Protein AF-A0A919HFH7-F1 (afdb_monomer_lite)

Sequence (148 aa):
MQPDTPHAAPGTRTGGSTEAGTGPRTGTARSAGADTGTGTGAGADTGKGADGSTATASDPYRAQYEDGNALAGPLSELLAVDPTSALGRCTGCGAGWPLARLRVYSHAPGHVARCPDCDRVILRLVATPDRLVLDLRGTVALSFPREP

Structure (mmCIF, N/CA/C/O backbone):
data_AF-A0A919HFH7-F1
#
_entry.id   AF-A0A919HFH7-F1
#
loop_
_atom_site.group_PDB
_atom_site.id
_atom_site.type_symbol
_atom_site.label_atom_id
_atom_site.label_alt_id
_atom_site.label_comp_id
_atom_site.label_asym_id
_atom_site.label_entity_id
_atom_site.label_seq_id
_atom_site.pdbx_PDB_ins_code
_atom_site.Cartn_x
_atom_site.Cartn_y
_atom_site.Cartn_z
_atom_site.occupancy
_atom_site.B_iso_or_equiv
_atom_site.auth_seq_id
_atom_site.auth_comp_id
_atom_site.auth_asym_id
_atom_site.auth_atom_id
_atom_site.pdbx_PDB_model_num
ATOM 1 N N . MET A 1 1 ? -24.797 32.452 -39.944 1.00 50.22 1 MET A N 1
ATOM 2 C CA . MET A 1 1 ? -25.463 31.259 -40.502 1.00 50.22 1 MET A CA 1
ATOM 3 C C . MET A 1 1 ? -24.359 30.275 -40.874 1.00 50.22 1 MET A C 1
ATOM 5 O O . MET A 1 1 ? -23.797 30.360 -41.955 1.00 50.22 1 MET A O 1
ATOM 9 N N . GLN A 1 2 ? -23.913 29.497 -39.889 1.00 55.56 2 GLN A N 1
ATOM 10 C CA . GLN A 1 2 ? -22.897 28.447 -40.029 1.00 55.56 2 GLN A CA 1
ATOM 11 C C . GLN A 1 2 ? -23.652 27.111 -40.134 1.00 55.56 2 GLN A C 1
ATOM 13 O O . GLN A 1 2 ? -24.647 26.971 -39.423 1.00 55.56 2 GLN A O 1
ATOM 18 N N . PRO A 1 3 ? -23.260 26.181 -41.020 1.00 61.53 3 PRO A N 1
ATOM 19 C CA . PRO A 1 3 ? -23.929 24.890 -41.142 1.00 61.53 3 PRO A CA 1
ATOM 20 C C . PRO A 1 3 ? -23.554 23.941 -39.994 1.00 61.53 3 PRO A C 1
ATOM 22 O O . PRO A 1 3 ? -22.388 23.848 -39.610 1.00 61.53 3 PRO A O 1
ATOM 25 N N . ASP A 1 4 ? -24.566 23.244 -39.478 1.00 57.06 4 ASP A N 1
ATOM 26 C CA . ASP A 1 4 ? -24.483 22.256 -38.403 1.00 57.06 4 ASP A CA 1
ATOM 27 C C . ASP A 1 4 ? -23.689 21.002 -38.814 1.00 57.06 4 ASP A C 1
ATOM 29 O O . ASP A 1 4 ? -23.958 20.361 -39.832 1.00 57.06 4 ASP A O 1
ATOM 33 N N . THR A 1 5 ? -22.718 20.633 -37.979 1.00 69.62 5 THR A N 1
ATOM 34 C CA . THR A 1 5 ? -21.924 19.400 -38.074 1.00 69.62 5 THR A CA 1
ATOM 35 C C . THR A 1 5 ? -22.735 18.198 -37.564 1.00 69.62 5 THR A C 1
ATOM 37 O O . THR A 1 5 ? -23.231 18.253 -36.437 1.00 69.62 5 THR A O 1
ATOM 40 N N . PRO A 1 6 ? -22.842 17.073 -38.299 1.00 65.38 6 PRO A N 1
ATOM 41 C CA . PRO A 1 6 ? -23.518 15.883 -37.786 1.00 65.38 6 PRO A CA 1
ATOM 42 C C . PRO A 1 6 ? -22.651 15.086 -36.795 1.00 65.38 6 PRO A C 1
ATOM 44 O O . PRO A 1 6 ? -21.488 14.769 -37.048 1.00 65.38 6 PRO A O 1
ATOM 47 N N . HIS A 1 7 ? -23.270 14.731 -35.667 1.00 49.25 7 HIS A N 1
ATOM 48 C CA . HIS A 1 7 ? -22.749 13.865 -34.607 1.00 49.25 7 HIS A CA 1
ATOM 49 C C . HIS A 1 7 ? -22.620 12.407 -35.091 1.00 49.25 7 HIS A C 1
ATOM 51 O O . HIS A 1 7 ? -23.605 11.793 -35.501 1.00 49.25 7 HIS A O 1
ATOM 57 N N . ALA A 1 8 ? -21.419 11.828 -35.000 1.00 57.56 8 ALA A N 1
ATOM 58 C CA . ALA A 1 8 ? -21.181 10.407 -35.256 1.00 57.56 8 ALA A CA 1
ATOM 59 C C . ALA A 1 8 ? -21.659 9.536 -34.075 1.00 57.56 8 ALA A C 1
ATOM 61 O O . ALA A 1 8 ? -21.339 9.813 -32.917 1.00 57.56 8 ALA A O 1
ATOM 62 N N . ALA A 1 9 ? -22.411 8.474 -34.376 1.00 62.44 9 ALA A N 1
ATOM 63 C CA . ALA A 1 9 ? -22.883 7.475 -33.417 1.00 62.44 9 ALA A CA 1
ATOM 64 C C . ALA A 1 9 ? -21.777 6.457 -33.044 1.00 62.44 9 ALA A C 1
ATOM 66 O O . ALA A 1 9 ? -20.932 6.140 -33.885 1.00 62.44 9 ALA A O 1
ATOM 67 N N . PRO A 1 10 ? -21.775 5.898 -31.817 1.00 56.66 10 PRO A N 1
ATOM 68 C CA . PRO A 1 10 ? -20.811 4.876 -31.415 1.00 56.66 10 PRO A CA 1
ATOM 69 C C . PRO A 1 10 ? -21.165 3.495 -31.993 1.00 56.66 10 PRO A C 1
ATOM 71 O O . PRO A 1 10 ? -22.257 2.972 -31.780 1.00 56.66 10 PRO A O 1
ATOM 74 N N . GLY A 1 11 ? -20.209 2.895 -32.707 1.00 51.59 11 GLY A N 1
ATOM 75 C CA . GLY A 1 11 ? -20.307 1.538 -33.243 1.00 51.59 11 GLY A CA 1
ATOM 76 C C . GLY A 1 11 ? -20.228 0.465 -32.152 1.00 51.59 11 GLY A C 1
ATOM 77 O O . GLY A 1 11 ? -19.350 0.489 -31.288 1.00 51.59 11 GLY A O 1
ATOM 78 N N . THR A 1 12 ? -21.142 -0.498 -32.222 1.00 47.25 12 THR A N 1
ATOM 79 C CA . THR A 1 12 ? -21.159 -1.723 -31.422 1.00 47.25 12 THR A CA 1
ATOM 80 C C . THR A 1 12 ? -20.012 -2.644 -31.840 1.00 47.25 12 THR A C 1
ATOM 82 O O . THR A 1 12 ? -19.848 -2.966 -33.015 1.00 47.25 12 THR A O 1
ATOM 85 N N . ARG A 1 13 ? -19.194 -3.084 -30.875 1.00 56.88 13 ARG A N 1
ATOM 86 C CA . ARG A 1 13 ? -18.135 -4.076 -31.101 1.00 56.88 13 ARG A CA 1
ATOM 87 C C . ARG A 1 13 ? -18.573 -5.417 -30.512 1.00 56.88 13 ARG A C 1
ATOM 89 O O . ARG A 1 13 ? -18.548 -5.611 -29.302 1.00 56.88 13 ARG A O 1
ATOM 96 N N . THR A 1 14 ? -18.999 -6.320 -31.385 1.00 44.50 14 THR A N 1
ATOM 97 C CA . THR A 1 14 ? -19.278 -7.733 -31.103 1.00 44.50 14 THR A CA 1
ATOM 98 C C . THR A 1 14 ? -18.038 -8.596 -31.332 1.00 44.50 14 THR A C 1
ATOM 100 O O . THR A 1 14 ? -17.432 -8.512 -32.395 1.00 44.50 14 THR A O 1
ATOM 103 N N . GLY A 1 15 ? -17.759 -9.489 -30.375 1.00 37.78 15 GLY A N 1
ATOM 104 C CA . GLY A 1 15 ? -17.212 -10.830 -30.619 1.00 37.78 15 GLY A CA 1
ATOM 105 C C . GLY A 1 15 ? -15.691 -11.005 -30.559 1.00 37.78 15 GLY A C 1
ATOM 106 O O . GLY A 1 15 ? -14.950 -10.331 -31.265 1.00 37.78 15 GLY A O 1
ATOM 107 N N . GLY A 1 16 ? -15.244 -11.989 -29.767 1.00 39.72 16 GLY A N 1
ATOM 108 C CA . GLY A 1 16 ? -13.902 -12.562 -29.902 1.00 39.72 16 GLY A CA 1
ATOM 109 C C . GLY A 1 16 ? -13.310 -13.213 -28.652 1.00 39.72 16 GLY A C 1
ATOM 110 O O . GLY A 1 16 ? -12.180 -12.902 -28.297 1.00 39.72 16 GLY A O 1
ATOM 111 N N . SER A 1 17 ? -14.045 -14.091 -27.969 1.00 44.69 17 SER A N 1
ATOM 112 C CA . SER A 1 17 ? -13.491 -15.011 -26.970 1.00 44.69 17 SER A CA 1
ATOM 113 C C . SER A 1 17 ? -12.779 -16.172 -27.669 1.00 44.69 17 SER A C 1
ATOM 115 O O . SER A 1 17 ? -13.430 -16.996 -28.308 1.00 44.69 17 SER A O 1
ATOM 117 N N . THR A 1 18 ? -11.456 -16.256 -27.525 1.00 51.06 18 THR A N 1
ATOM 118 C CA . THR A 1 18 ? -10.687 -17.482 -27.775 1.00 51.06 18 THR A CA 1
ATOM 119 C C . THR A 1 18 ? -10.019 -17.911 -26.479 1.00 51.06 18 THR A C 1
ATOM 121 O O . THR A 1 18 ? -9.047 -17.304 -26.029 1.00 51.06 18 THR A O 1
ATOM 124 N N . GLU A 1 19 ? -10.583 -18.957 -25.886 1.00 42.66 19 GLU A N 1
ATOM 125 C CA . GLU A 1 19 ? -9.949 -19.785 -24.873 1.00 42.66 19 GLU A CA 1
ATOM 126 C C . GLU A 1 19 ? -8.854 -20.624 -25.541 1.00 42.66 19 GLU A C 1
ATOM 128 O O . GLU A 1 19 ? -9.089 -21.257 -26.570 1.00 42.66 19 GLU A O 1
ATOM 133 N N . ALA A 1 20 ? -7.661 -20.651 -24.951 1.00 48.47 20 ALA A N 1
ATOM 134 C CA . ALA A 1 20 ? -6.656 -21.657 -25.261 1.00 48.47 20 ALA A CA 1
ATOM 135 C C . ALA A 1 20 ? -5.761 -21.911 -24.041 1.00 48.47 20 ALA A C 1
ATOM 137 O O . ALA A 1 20 ? -4.971 -21.059 -23.644 1.00 48.47 20 ALA A O 1
ATOM 138 N N . GLY A 1 21 ? -5.845 -23.132 -23.510 1.00 40.38 21 GLY A N 1
ATOM 139 C CA . GLY A 1 21 ? -4.635 -23.900 -23.214 1.00 40.38 21 GLY A CA 1
ATOM 140 C C . GLY A 1 21 ? -4.143 -23.938 -21.772 1.00 40.38 21 GLY A C 1
ATOM 141 O O . GLY A 1 21 ? -3.135 -23.331 -21.427 1.00 40.38 21 GLY A O 1
ATOM 142 N N . THR A 1 22 ? -4.791 -24.784 -20.977 1.00 38.59 22 THR A N 1
ATOM 143 C CA . THR A 1 22 ? -4.231 -25.531 -19.844 1.00 38.59 22 THR A CA 1
ATOM 144 C C . THR A 1 22 ? -2.830 -26.094 -20.119 1.00 38.59 22 THR A C 1
ATOM 146 O O . THR A 1 22 ? -2.611 -26.760 -21.129 1.00 38.59 22 THR A O 1
ATOM 149 N N . GLY A 1 23 ? -1.915 -25.934 -19.158 1.00 39.41 23 GLY A N 1
ATOM 150 C CA . GLY A 1 23 ? -0.670 -26.700 -19.086 1.00 39.41 23 GLY A CA 1
ATOM 151 C C . GLY A 1 23 ? 0.046 -26.529 -17.737 1.00 39.41 23 GLY A C 1
ATOM 152 O O . GLY A 1 23 ? 0.609 -25.460 -17.494 1.00 39.41 23 GLY A O 1
ATOM 153 N N . PRO A 1 24 ? 0.055 -27.539 -16.845 1.00 44.47 24 PRO A N 1
ATOM 154 C CA . PRO A 1 24 ? 0.814 -27.490 -15.599 1.00 44.47 24 PRO A CA 1
ATOM 155 C C . PRO A 1 24 ? 2.302 -27.746 -15.875 1.00 44.47 24 PRO A C 1
ATOM 157 O O . PRO A 1 24 ? 2.673 -28.756 -16.469 1.00 44.47 24 PRO A O 1
ATOM 160 N N . ARG A 1 25 ? 3.182 -26.844 -15.421 1.00 51.44 25 ARG A N 1
ATOM 161 C CA . ARG A 1 25 ? 4.632 -27.085 -15.429 1.00 51.44 25 ARG A CA 1
ATOM 162 C C . ARG A 1 25 ? 5.015 -27.909 -14.200 1.00 51.44 25 ARG A C 1
ATOM 164 O O . ARG A 1 25 ? 5.373 -27.363 -13.163 1.00 51.44 25 ARG A O 1
ATOM 171 N N . THR A 1 26 ? 4.939 -29.230 -14.325 1.00 43.47 26 THR A N 1
ATOM 172 C CA . THR A 1 26 ? 5.581 -30.178 -13.406 1.00 43.47 26 THR A CA 1
ATOM 173 C C . THR A 1 26 ? 7.089 -30.180 -13.661 1.00 43.47 26 THR A C 1
ATOM 175 O O . THR A 1 26 ? 7.578 -30.857 -14.563 1.00 43.47 26 THR A O 1
ATOM 178 N N . GLY A 1 27 ? 7.832 -29.387 -12.889 1.00 38.66 27 GLY A N 1
ATOM 179 C CA . GLY A 1 27 ? 9.287 -29.491 -12.793 1.00 38.66 27 GLY A CA 1
ATOM 180 C C . GLY A 1 27 ? 9.650 -30.537 -11.745 1.00 38.66 27 GLY A C 1
ATOM 181 O O . GLY A 1 27 ? 9.550 -30.284 -10.550 1.00 38.66 27 GLY A O 1
ATOM 182 N N . THR A 1 28 ? 10.029 -31.725 -12.201 1.00 47.53 28 THR A N 1
ATOM 183 C CA . THR A 1 28 ? 10.509 -32.842 -11.384 1.00 47.53 28 THR A CA 1
ATOM 184 C C . THR A 1 28 ? 11.764 -32.471 -10.595 1.00 47.53 28 THR A C 1
ATOM 186 O O . THR A 1 28 ? 12.743 -31.984 -11.167 1.00 47.53 28 THR A O 1
ATOM 189 N N . ALA A 1 29 ? 11.744 -32.772 -9.296 1.00 40.53 29 ALA A N 1
ATOM 190 C CA . ALA A 1 29 ? 12.911 -32.807 -8.428 1.00 40.53 29 ALA A CA 1
ATOM 191 C C . ALA A 1 29 ? 13.978 -33.756 -8.999 1.00 40.53 29 ALA A C 1
ATOM 193 O O . ALA A 1 29 ? 13.670 -34.888 -9.373 1.00 40.53 29 ALA A O 1
ATOM 194 N N . ARG A 1 30 ? 15.235 -33.302 -9.052 1.00 43.25 30 ARG A N 1
ATOM 195 C CA . ARG A 1 30 ? 16.397 -34.175 -9.240 1.00 43.25 30 ARG A CA 1
ATOM 196 C C . ARG A 1 30 ? 17.116 -34.329 -7.908 1.00 43.25 30 ARG A C 1
ATOM 198 O O . ARG A 1 30 ? 17.514 -33.353 -7.282 1.00 43.25 30 ARG A O 1
ATOM 205 N N . SER A 1 31 ? 17.205 -35.582 -7.495 1.00 45.16 31 SER A N 1
ATOM 206 C CA . SER A 1 31 ? 17.874 -36.106 -6.317 1.00 45.16 31 SER A CA 1
ATOM 207 C C . SER A 1 31 ? 19.400 -36.051 -6.424 1.00 45.16 31 SER A C 1
ATOM 209 O O . SER A 1 31 ? 19.953 -36.333 -7.483 1.00 45.16 31 SER A O 1
ATOM 211 N N . ALA A 1 32 ? 20.016 -35.757 -5.277 1.00 39.91 32 ALA A N 1
ATOM 212 C CA . ALA A 1 32 ? 21.234 -36.337 -4.706 1.00 39.91 32 ALA A CA 1
ATOM 213 C C . ALA A 1 32 ? 22.401 -36.704 -5.648 1.00 39.91 32 ALA A C 1
ATOM 215 O O . ALA A 1 32 ? 22.394 -37.745 -6.301 1.00 39.91 32 ALA A O 1
ATOM 216 N N . GLY A 1 33 ? 23.469 -35.906 -5.567 1.00 39.34 33 GLY A N 1
ATOM 217 C CA . GLY A 1 33 ? 24.850 -36.345 -5.756 1.00 39.34 33 GLY A CA 1
ATOM 218 C C . GLY A 1 33 ? 25.618 -36.010 -4.479 1.00 39.34 33 GLY A C 1
ATOM 219 O O . GLY A 1 33 ? 25.522 -34.886 -3.994 1.00 39.34 33 GLY A O 1
ATOM 220 N N . ALA A 1 34 ? 26.253 -37.020 -3.892 1.00 45.69 34 ALA A N 1
ATOM 221 C CA . ALA A 1 34 ? 27.098 -36.923 -2.715 1.00 45.69 34 ALA A CA 1
ATOM 222 C C . ALA A 1 34 ? 28.560 -36.978 -3.161 1.00 45.69 34 ALA A C 1
ATOM 224 O O . ALA A 1 34 ? 28.974 -37.949 -3.793 1.00 45.69 34 ALA A O 1
ATOM 225 N N . ASP A 1 35 ? 29.336 -35.970 -2.787 1.00 44.88 35 ASP A N 1
ATOM 226 C CA . ASP A 1 35 ? 30.768 -35.895 -3.031 1.00 44.88 35 ASP A CA 1
ATOM 227 C C . ASP A 1 35 ? 31.466 -35.614 -1.696 1.00 44.88 35 ASP A C 1
ATOM 229 O O . ASP A 1 35 ? 31.632 -34.488 -1.233 1.00 44.88 35 ASP A O 1
ATOM 233 N N . THR A 1 36 ? 31.833 -36.712 -1.033 1.00 41.88 36 THR A N 1
ATOM 234 C CA . THR A 1 36 ? 32.724 -36.734 0.125 1.00 41.88 36 THR A CA 1
ATOM 235 C C . THR A 1 36 ? 34.157 -36.520 -0.361 1.00 41.88 36 THR A C 1
ATOM 237 O O . THR A 1 36 ? 34.762 -37.420 -0.937 1.00 41.88 36 THR A O 1
ATOM 240 N N . GLY A 1 37 ? 34.702 -35.328 -0.120 1.00 42.19 37 GLY A N 1
ATOM 241 C CA . GLY A 1 37 ? 36.111 -35.001 -0.334 1.00 42.19 37 GLY A CA 1
ATOM 242 C C . GLY A 1 37 ? 36.785 -34.611 0.978 1.00 42.19 37 GLY A C 1
ATOM 243 O O . GLY A 1 37 ? 36.723 -33.459 1.394 1.00 42.19 37 GLY A O 1
ATOM 244 N N . THR A 1 38 ? 37.428 -35.579 1.630 1.00 37.25 38 THR A N 1
ATOM 245 C CA . THR A 1 38 ? 38.326 -35.375 2.774 1.00 37.25 38 THR A CA 1
ATOM 246 C C . THR A 1 38 ? 39.629 -34.740 2.286 1.00 37.25 38 THR A C 1
ATOM 248 O O . THR A 1 38 ? 40.356 -35.354 1.510 1.00 37.25 38 THR A O 1
ATOM 251 N N . GLY A 1 39 ? 39.942 -33.533 2.757 1.00 42.72 39 GLY A N 1
ATOM 252 C CA . GLY A 1 39 ? 41.208 -32.849 2.495 1.00 42.72 39 GLY A CA 1
ATOM 253 C C . GLY A 1 39 ? 41.721 -32.162 3.755 1.00 42.72 39 GLY A C 1
ATOM 254 O O . GLY A 1 39 ? 41.275 -31.074 4.104 1.00 42.72 39 GLY A O 1
ATOM 255 N N . THR A 1 40 ? 42.641 -32.821 4.454 1.00 34.38 40 THR A N 1
ATOM 256 C CA . THR A 1 40 ? 43.367 -32.293 5.613 1.00 34.38 40 THR A CA 1
ATOM 257 C C . THR A 1 40 ? 44.464 -31.346 5.127 1.00 34.38 40 THR A C 1
ATOM 259 O O . THR A 1 40 ? 45.325 -31.756 4.352 1.00 34.38 40 THR A O 1
ATOM 262 N N . GLY A 1 41 ? 44.469 -30.102 5.604 1.00 40.56 41 GLY A N 1
ATOM 263 C CA . GLY A 1 41 ? 45.531 -29.136 5.324 1.00 40.56 41 GLY A CA 1
ATOM 264 C C . GLY A 1 41 ? 45.556 -28.030 6.370 1.00 40.56 41 GLY A C 1
ATOM 265 O O . GLY A 1 41 ? 44.773 -27.090 6.302 1.00 40.56 41 GLY A O 1
ATOM 266 N N . ALA A 1 42 ? 46.439 -28.176 7.356 1.00 39.12 42 ALA A N 1
ATOM 267 C CA . ALA A 1 42 ? 46.759 -27.151 8.337 1.00 39.12 42 ALA A CA 1
ATOM 268 C C . ALA A 1 42 ? 47.650 -26.076 7.698 1.00 39.12 42 ALA A C 1
ATOM 270 O O . ALA A 1 42 ? 48.676 -26.394 7.100 1.00 39.12 42 ALA A O 1
ATOM 271 N N . GLY A 1 43 ? 47.279 -24.812 7.873 1.00 40.38 43 GLY A N 1
ATOM 272 C CA . GLY A 1 43 ? 48.093 -23.653 7.526 1.00 40.38 43 GLY A CA 1
ATOM 273 C C . GLY A 1 43 ? 47.535 -22.434 8.241 1.00 40.38 43 GLY A C 1
ATOM 274 O O . GLY A 1 43 ? 46.458 -21.963 7.901 1.00 40.38 43 GLY A O 1
ATOM 275 N N . ALA A 1 44 ? 48.229 -21.995 9.287 1.00 41.00 44 ALA A N 1
ATOM 276 C CA . ALA A 1 44 ? 47.923 -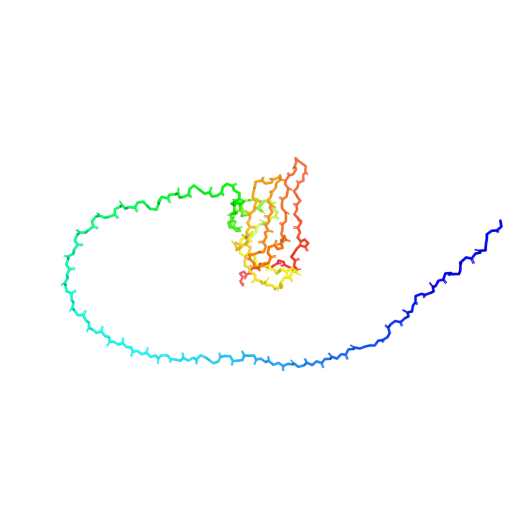20.783 10.024 1.00 41.00 44 ALA A CA 1
ATOM 277 C C . ALA A 1 44 ? 48.568 -19.581 9.324 1.00 41.00 44 ALA A C 1
ATOM 279 O O . ALA A 1 44 ? 49.788 -19.562 9.158 1.00 41.00 44 ALA A O 1
ATOM 280 N N . ASP A 1 45 ? 47.776 -18.565 8.993 1.00 48.59 45 ASP A N 1
ATOM 281 C CA . ASP A 1 45 ? 48.254 -17.226 8.667 1.00 48.59 45 ASP A CA 1
ATOM 282 C C . ASP A 1 45 ? 47.410 -16.156 9.379 1.00 48.59 45 ASP A C 1
ATOM 284 O O . ASP A 1 45 ? 46.296 -15.782 9.022 1.00 48.59 45 ASP A O 1
ATOM 288 N N . THR A 1 46 ? 47.976 -15.650 10.469 1.00 45.22 46 THR A N 1
ATOM 289 C CA . THR A 1 46 ? 47.468 -14.497 11.203 1.00 45.22 46 THR A CA 1
ATOM 290 C C . THR A 1 46 ? 47.641 -13.247 10.337 1.00 45.22 46 THR A C 1
ATOM 292 O O . THR A 1 46 ? 48.734 -12.691 10.253 1.00 45.22 46 THR A O 1
ATOM 295 N N . GLY A 1 47 ? 46.559 -12.789 9.707 1.00 40.47 47 GLY A N 1
ATOM 296 C CA . GLY A 1 47 ? 46.516 -11.567 8.902 1.00 40.47 47 GLY A CA 1
ATOM 297 C C . GLY A 1 47 ? 45.406 -10.624 9.354 1.00 40.47 47 GLY A C 1
ATOM 298 O O . GLY A 1 47 ? 44.275 -10.688 8.889 1.00 40.47 47 GLY A O 1
ATOM 299 N N . LYS A 1 48 ? 45.742 -9.720 10.275 1.00 48.97 48 LYS A N 1
ATOM 300 C CA . LYS A 1 48 ? 44.938 -8.557 10.665 1.00 48.97 48 LYS A CA 1
ATOM 301 C C . LYS A 1 48 ? 44.870 -7.578 9.486 1.00 48.97 48 LYS A C 1
ATOM 303 O O . LYS A 1 48 ? 45.831 -6.857 9.252 1.00 48.97 48 LYS A O 1
ATOM 308 N N . GLY A 1 49 ? 43.738 -7.534 8.788 1.00 35.31 49 GLY A N 1
ATOM 309 C CA . GLY A 1 49 ? 43.439 -6.561 7.736 1.00 35.31 49 GLY A CA 1
ATOM 310 C C . GLY A 1 49 ? 42.076 -5.927 7.974 1.00 35.31 49 GLY A C 1
ATOM 311 O O . GLY A 1 49 ? 41.061 -6.434 7.521 1.00 35.31 49 GLY A O 1
ATOM 312 N N . ALA A 1 50 ? 42.057 -4.843 8.746 1.00 53.72 50 ALA A N 1
ATOM 313 C CA . ALA A 1 50 ? 41.007 -3.849 8.623 1.00 53.72 50 ALA A CA 1
ATOM 314 C C . ALA A 1 50 ? 41.482 -2.886 7.536 1.00 53.72 50 ALA A C 1
ATOM 316 O O . ALA A 1 50 ? 42.315 -2.024 7.812 1.00 53.72 50 ALA A O 1
ATOM 317 N N . ASP A 1 51 ? 40.998 -3.046 6.313 1.00 45.91 51 ASP A N 1
ATOM 318 C CA . ASP A 1 51 ? 41.039 -2.000 5.307 1.00 45.91 51 ASP A CA 1
ATOM 319 C C . ASP A 1 51 ? 39.604 -1.640 4.943 1.00 45.91 51 ASP A C 1
ATOM 321 O O . ASP A 1 51 ? 38.757 -2.464 4.607 1.00 45.91 51 ASP A O 1
ATOM 325 N N . GLY A 1 52 ? 39.291 -0.374 5.193 1.00 49.47 52 GLY A N 1
ATOM 326 C CA . GLY A 1 52 ? 37.939 0.122 5.152 1.00 49.47 52 GLY A CA 1
ATOM 327 C C . GLY A 1 52 ? 37.269 -0.209 3.827 1.00 49.47 52 GLY A C 1
ATOM 328 O O . GLY A 1 52 ? 37.687 0.257 2.765 1.00 49.47 52 GLY A O 1
ATOM 329 N N . SER A 1 53 ? 36.101 -0.847 3.930 1.00 49.75 53 SER A N 1
ATOM 330 C CA . SER A 1 53 ? 34.968 -0.390 3.138 1.00 49.75 53 SER A CA 1
ATOM 331 C C . SER A 1 53 ? 34.772 1.073 3.509 1.00 49.75 53 SER A C 1
ATOM 333 O O . SER A 1 53 ? 33.991 1.417 4.397 1.00 49.75 53 SER A O 1
ATOM 335 N N . THR A 1 54 ? 35.564 1.926 2.863 1.00 43.34 54 THR A N 1
ATOM 336 C CA . THR A 1 54 ? 35.316 3.345 2.734 1.00 43.34 54 THR A CA 1
ATOM 337 C C . THR A 1 54 ? 33.837 3.403 2.437 1.00 43.34 54 THR A C 1
ATOM 339 O O . THR A 1 54 ? 33.389 2.848 1.432 1.00 43.34 54 THR A O 1
ATOM 342 N N . ALA A 1 55 ? 33.065 3.968 3.359 1.00 49.78 55 ALA A N 1
ATOM 343 C CA . ALA A 1 55 ? 31.764 4.479 3.020 1.00 49.78 55 ALA A CA 1
ATOM 344 C C . ALA A 1 55 ? 32.048 5.471 1.890 1.00 49.78 55 ALA A C 1
ATOM 346 O O . ALA A 1 55 ? 32.376 6.629 2.140 1.00 49.78 55 ALA A O 1
ATOM 347 N N . THR A 1 56 ? 32.060 4.993 0.641 1.00 42.28 56 THR A N 1
ATOM 348 C CA . THR A 1 56 ? 31.900 5.843 -0.524 1.00 42.28 56 THR A CA 1
ATOM 349 C C . THR A 1 56 ? 30.625 6.564 -0.203 1.00 42.28 56 THR A C 1
ATOM 351 O O . THR A 1 56 ? 29.584 5.907 -0.116 1.00 42.28 56 THR A O 1
ATOM 354 N N . ALA A 1 57 ? 30.782 7.844 0.143 1.00 54.34 57 ALA A N 1
ATOM 355 C CA . ALA A 1 57 ? 29.734 8.731 0.595 1.00 54.34 57 ALA A CA 1
ATOM 356 C C . ALA A 1 57 ? 28.449 8.322 -0.110 1.00 54.34 57 ALA A C 1
ATOM 358 O O . ALA A 1 57 ? 28.395 8.360 -1.341 1.00 54.34 57 ALA A O 1
ATOM 359 N N . SER A 1 58 ? 27.509 7.778 0.669 1.00 58.28 58 SER A N 1
ATOM 360 C CA . SER A 1 58 ? 26.230 7.297 0.166 1.00 58.28 58 SER A CA 1
ATOM 361 C C . SER A 1 58 ? 25.718 8.344 -0.803 1.00 58.28 58 SER A C 1
ATOM 363 O O . SER A 1 58 ? 25.571 9.494 -0.388 1.00 58.28 58 SER A O 1
ATOM 365 N N . ASP A 1 59 ? 25.541 7.969 -2.069 1.00 47.78 59 ASP A N 1
ATOM 366 C CA . ASP A 1 59 ? 25.038 8.868 -3.099 1.00 47.78 59 ASP A CA 1
ATOM 367 C C . ASP A 1 59 ? 23.801 9.588 -2.534 1.00 47.78 59 ASP A C 1
ATOM 369 O O . ASP A 1 59 ? 22.776 8.935 -2.308 1.00 47.78 59 ASP A O 1
ATOM 373 N N . PRO A 1 60 ? 23.886 10.901 -2.247 1.00 52.53 60 PRO A N 1
ATOM 374 C CA . PRO A 1 60 ? 22.809 11.626 -1.585 1.00 52.53 60 PRO A CA 1
ATOM 375 C C . PRO A 1 60 ? 21.587 11.793 -2.503 1.00 52.53 60 PRO A C 1
ATOM 377 O O . PRO A 1 60 ? 20.559 12.296 -2.057 1.00 52.53 60 PRO A O 1
ATOM 380 N N . TYR A 1 61 ? 21.683 11.357 -3.768 1.00 50.81 61 TYR A N 1
ATOM 381 C CA . TYR A 1 61 ? 20.592 11.288 -4.736 1.00 50.81 61 TYR A CA 1
ATOM 382 C C . TYR A 1 61 ? 20.002 9.889 -4.922 1.00 50.81 61 TYR A C 1
ATOM 384 O O . TYR A 1 61 ? 18.944 9.758 -5.550 1.00 50.81 61 TYR A O 1
ATOM 392 N N . ARG A 1 62 ? 20.586 8.837 -4.330 1.00 57.59 62 ARG A N 1
ATOM 393 C CA . ARG A 1 62 ? 19.810 7.619 -4.099 1.00 57.59 62 ARG A CA 1
ATOM 394 C C . ARG A 1 62 ? 18.840 7.944 -2.990 1.00 57.59 62 ARG A C 1
ATOM 396 O O . ARG A 1 62 ? 19.233 8.002 -1.833 1.00 57.59 62 ARG A O 1
ATOM 403 N N . ALA A 1 63 ? 17.579 8.166 -3.351 1.00 65.19 63 ALA A N 1
ATOM 404 C CA . ALA A 1 63 ? 16.490 8.143 -2.391 1.00 65.19 63 ALA A CA 1
ATOM 405 C C . ALA A 1 63 ? 16.603 6.819 -1.621 1.00 65.19 63 ALA A C 1
ATOM 407 O O . ALA A 1 63 ? 16.269 5.757 -2.156 1.00 65.19 63 ALA A O 1
ATOM 408 N N . GLN A 1 64 ? 17.199 6.886 -0.429 1.00 84.88 64 GLN A N 1
ATOM 409 C CA . GLN A 1 64 ? 17.439 5.732 0.416 1.00 84.88 64 GLN A CA 1
ATOM 410 C C . GLN A 1 64 ? 16.056 5.202 0.767 1.00 84.88 64 GLN A C 1
ATOM 412 O O . GLN A 1 64 ? 15.217 5.939 1.285 1.00 84.88 64 GLN A O 1
ATOM 417 N N . TYR A 1 65 ? 15.781 3.975 0.342 1.00 91.94 65 TYR A N 1
ATOM 418 C CA . TYR A 1 65 ? 14.536 3.308 0.666 1.00 91.94 65 TYR A CA 1
ATOM 419 C C . TYR A 1 65 ? 14.794 2.346 1.814 1.00 91.94 65 TYR A C 1
ATOM 421 O O . TYR A 1 65 ? 15.841 1.698 1.879 1.00 91.94 65 TYR A O 1
ATOM 429 N N . GLU A 1 66 ? 13.814 2.242 2.690 1.00 94.75 66 GLU A N 1
ATOM 430 C CA . GLU A 1 66 ? 13.740 1.205 3.703 1.00 94.75 66 GLU A CA 1
ATOM 431 C C . GLU A 1 66 ? 13.034 -0.010 3.097 1.00 94.75 66 GLU A C 1
ATOM 433 O O . GLU A 1 66 ? 12.337 0.087 2.079 1.00 94.75 66 GLU A O 1
ATOM 438 N N . ASP A 1 67 ? 13.226 -1.180 3.690 1.00 95.12 67 ASP A N 1
ATOM 439 C CA . ASP A 1 67 ? 12.387 -2.318 3.354 1.00 95.12 67 ASP A CA 1
ATOM 440 C C . ASP A 1 67 ? 10.965 -2.142 3.917 1.00 95.12 67 ASP A C 1
ATOM 442 O O . ASP A 1 67 ? 10.658 -1.237 4.698 1.00 95.12 67 ASP A O 1
ATOM 446 N N . GLY A 1 68 ? 10.065 -3.024 3.500 1.00 96.44 68 GLY A N 1
ATOM 447 C CA . GLY A 1 68 ? 8.657 -2.966 3.853 1.00 96.44 68 GLY A CA 1
ATOM 448 C C . GLY A 1 68 ? 8.353 -3.159 5.333 1.00 96.44 68 GLY A C 1
ATOM 449 O O . GLY A 1 68 ? 7.247 -2.822 5.755 1.00 96.44 68 GLY A O 1
ATOM 450 N N . ASN A 1 69 ? 9.300 -3.660 6.133 1.00 97.44 69 ASN A N 1
ATOM 451 C CA . ASN A 1 69 ? 9.111 -3.772 7.576 1.00 97.44 69 ASN A CA 1
ATOM 452 C C . ASN A 1 69 ? 8.981 -2.398 8.240 1.00 97.44 69 ASN A C 1
ATOM 454 O O . ASN A 1 69 ? 8.320 -2.288 9.271 1.00 97.44 69 ASN A O 1
ATOM 458 N N . ALA A 1 70 ? 9.500 -1.332 7.618 1.00 96.00 70 ALA A N 1
ATOM 459 C CA . ALA A 1 70 ? 9.301 0.041 8.079 1.00 96.00 70 ALA A CA 1
ATOM 460 C C . ALA A 1 70 ? 7.814 0.444 8.160 1.00 96.00 70 ALA A C 1
ATOM 462 O O . ALA A 1 70 ? 7.460 1.359 8.899 1.00 96.00 70 ALA A O 1
ATOM 463 N N . LEU A 1 71 ? 6.919 -0.254 7.446 1.00 95.81 71 LEU A N 1
ATOM 464 C CA . LEU A 1 71 ? 5.475 -0.017 7.502 1.00 95.81 71 LEU A CA 1
ATOM 465 C C . LEU A 1 71 ? 4.787 -0.668 8.711 1.00 95.81 71 LEU A C 1
ATOM 467 O O . LEU A 1 71 ? 3.617 -0.371 8.937 1.00 95.81 71 LEU A O 1
ATOM 471 N N . ALA A 1 72 ? 5.464 -1.527 9.486 1.00 96.00 72 ALA A N 1
ATOM 472 C CA . ALA A 1 72 ? 4.857 -2.239 10.615 1.00 96.00 72 ALA A CA 1
ATOM 473 C C . ALA A 1 72 ? 4.261 -1.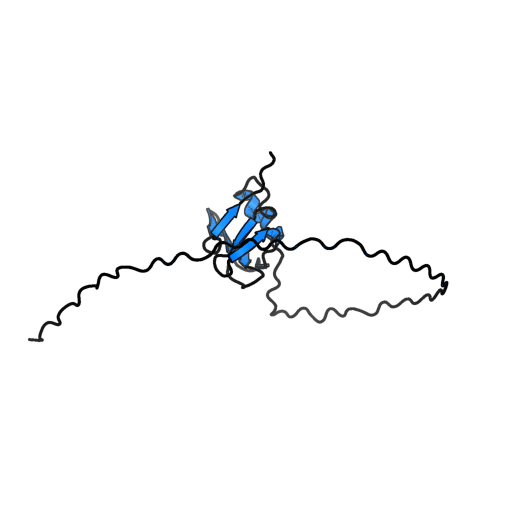281 11.656 1.00 96.00 72 ALA A C 1
ATOM 475 O O . ALA A 1 72 ? 3.088 -1.392 12.004 1.00 96.00 72 ALA A O 1
ATOM 476 N N . GLY A 1 73 ? 5.058 -0.306 12.103 1.00 94.56 73 GLY A N 1
ATOM 477 C CA . GLY A 1 73 ? 4.613 0.723 13.043 1.00 94.56 73 GLY A CA 1
ATOM 478 C C . GLY A 1 73 ? 3.500 1.594 12.453 1.00 94.56 73 GLY A C 1
ATOM 479 O O . GLY A 1 73 ? 2.393 1.585 12.986 1.00 94.56 73 GLY A O 1
ATOM 480 N N . PRO A 1 74 ? 3.737 2.287 11.325 1.00 94.56 74 PRO A N 1
ATOM 481 C CA . PRO A 1 74 ? 2.741 3.171 10.722 1.00 94.56 74 PRO A CA 1
ATOM 482 C C . PRO A 1 74 ? 1.396 2.502 10.388 1.00 94.56 74 PRO A C 1
ATOM 484 O O . PRO A 1 74 ? 0.351 3.135 10.502 1.00 94.56 74 PRO A O 1
ATOM 487 N N . LEU A 1 75 ? 1.382 1.227 9.980 1.00 95.75 75 LEU A N 1
ATOM 488 C CA . LEU A 1 75 ? 0.135 0.512 9.674 1.00 95.75 75 LEU A CA 1
ATOM 489 C C . LEU A 1 75 ? -0.547 -0.109 10.900 1.00 95.75 75 LEU A C 1
ATOM 491 O O . LEU A 1 75 ? -1.701 -0.524 10.776 1.00 95.75 75 LEU A O 1
ATOM 495 N N . SER A 1 76 ? 0.106 -0.151 12.064 1.00 94.81 76 SER A N 1
ATOM 496 C CA . SER A 1 76 ? -0.493 -0.711 13.287 1.00 94.81 76 SER A CA 1
ATOM 497 C C . SER A 1 76 ? -1.742 0.047 13.760 1.00 94.81 76 SER A C 1
ATOM 499 O O . SER A 1 76 ? -2.596 -0.531 14.425 1.00 94.81 76 SER A O 1
ATOM 501 N N . GLU A 1 77 ? -1.907 1.313 13.359 1.00 92.88 77 GLU A N 1
ATOM 502 C CA . GLU A 1 77 ? -3.113 2.104 13.639 1.00 92.88 77 GLU A CA 1
ATOM 503 C C . GLU A 1 77 ? -4.340 1.659 12.817 1.00 92.88 77 GLU A C 1
ATOM 505 O O . GLU A 1 77 ? -5.476 1.910 13.216 1.00 92.88 77 GLU A O 1
ATOM 510 N N . LEU A 1 78 ? -4.133 0.997 11.670 1.00 94.12 78 LEU A N 1
ATOM 511 C CA . LEU A 1 78 ? -5.206 0.531 10.776 1.00 94.12 78 LEU A CA 1
ATOM 512 C C . LEU A 1 78 ? -5.449 -0.974 10.859 1.00 94.12 78 LEU A C 1
ATOM 514 O O . LEU A 1 78 ? -6.564 -1.433 10.607 1.00 94.12 78 LEU A O 1
ATOM 518 N N . LEU A 1 79 ? -4.401 -1.751 11.127 1.00 92.19 79 LEU A N 1
ATOM 519 C CA . LEU A 1 79 ? -4.412 -3.204 11.017 1.00 92.19 79 LEU A CA 1
ATOM 520 C C . LEU A 1 79 ? -4.029 -3.831 12.358 1.00 92.19 79 LEU A C 1
ATOM 522 O O . LEU A 1 79 ? -2.943 -3.600 12.874 1.00 92.19 79 LEU A O 1
ATOM 526 N N . ALA A 1 80 ? -4.910 -4.683 12.887 1.00 92.12 80 ALA A N 1
ATOM 527 C CA . ALA A 1 80 ? -4.658 -5.443 14.117 1.00 92.12 80 ALA A CA 1
ATOM 528 C C . ALA A 1 80 ? -3.718 -6.650 13.915 1.00 92.12 80 ALA A C 1
ATOM 530 O O . ALA A 1 80 ? -3.309 -7.291 14.878 1.00 92.12 80 ALA A O 1
ATOM 531 N N . VAL A 1 81 ? -3.420 -6.988 12.660 1.00 92.75 81 VAL A N 1
ATOM 532 C CA . VAL A 1 81 ? -2.524 -8.078 12.258 1.00 92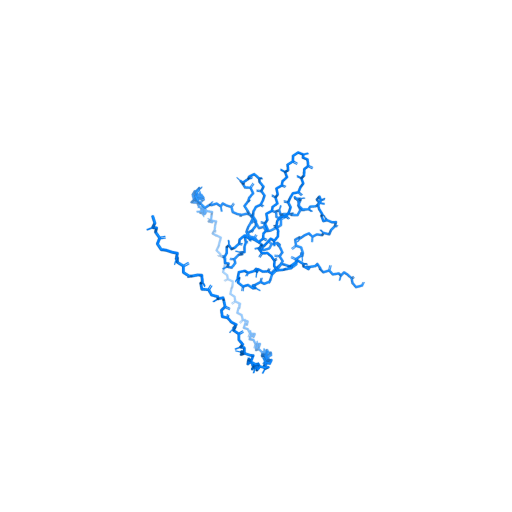.75 81 VAL A CA 1
ATOM 533 C C . VAL A 1 81 ? -1.206 -7.505 11.762 1.00 92.75 81 VAL A C 1
ATOM 535 O O . VAL A 1 81 ? -1.170 -6.366 11.302 1.00 92.75 81 VAL A O 1
ATOM 538 N N . ASP A 1 82 ? -0.144 -8.308 11.793 1.00 93.62 82 ASP A N 1
ATOM 539 C CA . ASP A 1 82 ? 1.152 -7.905 11.251 1.00 93.62 82 ASP A CA 1
ATOM 540 C C . ASP A 1 82 ? 1.053 -7.621 9.734 1.00 93.62 82 ASP A C 1
ATOM 542 O O . ASP A 1 82 ? 0.882 -8.556 8.939 1.00 93.62 82 ASP A O 1
ATOM 546 N N . PRO A 1 83 ? 1.188 -6.352 9.301 1.00 92.81 83 PRO A N 1
ATOM 547 C CA . PRO A 1 83 ? 1.099 -5.983 7.895 1.00 92.81 83 PRO A CA 1
ATOM 548 C C . PRO A 1 83 ? 2.274 -6.514 7.077 1.00 92.81 83 PRO A C 1
ATOM 550 O O . PRO A 1 83 ? 2.128 -6.729 5.878 1.00 92.81 83 PRO A O 1
ATOM 553 N N . THR A 1 84 ? 3.433 -6.750 7.690 1.00 94.94 84 THR A N 1
ATOM 554 C CA . THR A 1 84 ? 4.643 -7.163 6.969 1.00 94.94 84 THR A CA 1
ATOM 555 C C . THR A 1 84 ? 4.516 -8.585 6.419 1.00 94.94 84 THR A C 1
ATOM 557 O O . THR A 1 84 ? 5.045 -8.879 5.341 1.00 94.94 84 THR A O 1
ATOM 560 N N . SER A 1 85 ? 3.707 -9.417 7.087 1.00 95.25 85 SER A N 1
ATOM 561 C CA . SER A 1 85 ? 3.307 -10.759 6.651 1.00 95.25 85 SER A CA 1
ATOM 562 C C . SER A 1 85 ? 2.293 -10.778 5.496 1.00 95.25 85 SER A C 1
ATOM 564 O O . SER A 1 85 ? 2.118 -11.811 4.844 1.00 95.25 85 SER A O 1
ATOM 566 N N . ALA A 1 86 ? 1.622 -9.654 5.217 1.00 96.19 86 ALA A N 1
ATOM 567 C CA . ALA A 1 86 ? 0.590 -9.588 4.190 1.00 96.19 86 ALA A CA 1
ATOM 568 C C . ALA A 1 86 ? 1.196 -9.786 2.799 1.00 96.19 86 ALA A C 1
ATOM 570 O O . ALA A 1 86 ? 2.142 -9.099 2.420 1.00 96.19 86 ALA A O 1
ATOM 571 N N . LEU A 1 87 ? 0.619 -10.677 1.996 1.00 96.56 87 LEU A N 1
ATOM 572 C CA . LEU A 1 87 ? 0.982 -10.819 0.590 1.00 96.56 87 LEU A CA 1
ATOM 573 C C . LEU A 1 87 ? 0.223 -9.781 -0.236 1.00 96.56 87 LEU A C 1
ATOM 575 O O . LEU A 1 87 ? -1.008 -9.781 -0.268 1.00 96.56 87 LEU A O 1
ATOM 579 N N . GLY A 1 88 ? 0.964 -8.917 -0.927 1.00 95.94 88 GLY A N 1
ATOM 580 C CA . GLY A 1 88 ? 0.430 -7.978 -1.906 1.00 95.94 88 GLY A CA 1
ATOM 581 C C . GLY A 1 88 ? 0.693 -8.446 -3.331 1.00 95.94 88 GLY A C 1
ATOM 582 O O . GLY A 1 88 ? 1.736 -9.034 -3.612 1.00 95.94 88 GLY A O 1
ATOM 583 N N . ARG A 1 89 ? -0.234 -8.156 -4.251 1.00 98.00 89 ARG A N 1
ATOM 584 C CA . ARG A 1 89 ? -0.051 -8.386 -5.696 1.00 98.00 89 ARG A CA 1
ATOM 585 C C . ARG A 1 89 ? -0.008 -7.066 -6.464 1.00 98.00 89 ARG A C 1
ATOM 587 O O . ARG A 1 89 ? -0.945 -6.275 -6.394 1.00 98.00 89 ARG A O 1
ATOM 594 N N . CYS A 1 90 ? 1.060 -6.844 -7.228 1.00 98.12 90 CYS A N 1
ATOM 595 C CA . CYS A 1 90 ? 1.267 -5.623 -8.008 1.00 98.12 90 CYS A CA 1
ATOM 596 C C . CYS A 1 90 ? 0.302 -5.534 -9.201 1.00 98.12 90 CYS A C 1
ATOM 598 O O . CYS A 1 90 ? 0.228 -6.453 -10.012 1.00 98.12 90 CYS A O 1
ATOM 600 N N . THR A 1 91 ? -0.376 -4.396 -9.367 1.00 98.31 91 THR A N 1
ATOM 601 C CA . THR A 1 91 ? -1.219 -4.107 -10.551 1.00 98.31 91 THR A CA 1
ATOM 602 C C . THR A 1 91 ? -0.421 -3.893 -11.841 1.00 98.31 91 THR A C 1
ATOM 604 O O . THR A 1 91 ? -0.986 -3.957 -12.926 1.00 98.31 91 THR A O 1
ATOM 607 N N . GLY A 1 92 ? 0.879 -3.598 -11.734 1.00 97.62 92 GLY A N 1
ATOM 608 C CA . GLY A 1 92 ? 1.759 -3.339 -12.876 1.00 97.62 92 GLY A CA 1
ATOM 609 C C . GLY A 1 92 ? 2.342 -4.616 -13.474 1.00 97.62 92 GLY A C 1
ATOM 610 O O . GLY A 1 92 ? 2.055 -4.948 -14.616 1.00 97.62 92 GLY A O 1
ATOM 611 N N . CYS A 1 93 ? 3.173 -5.322 -12.705 1.00 97.62 93 CYS A N 1
ATOM 612 C CA . CYS A 1 93 ? 3.873 -6.525 -13.169 1.00 97.62 93 CYS A CA 1
ATOM 613 C C . CYS A 1 93 ? 3.204 -7.841 -12.743 1.00 97.62 93 CYS A C 1
ATOM 615 O O . CYS A 1 93 ? 3.654 -8.910 -13.141 1.00 97.62 93 CYS A O 1
ATOM 617 N N . GLY A 1 94 ? 2.165 -7.796 -11.904 1.00 97.38 94 GLY A N 1
ATOM 618 C CA . GLY A 1 94 ? 1.481 -8.993 -11.410 1.00 97.38 94 GLY A CA 1
ATOM 619 C C . GLY A 1 94 ? 2.235 -9.782 -10.335 1.00 97.38 94 GLY A C 1
ATOM 620 O O . GLY A 1 94 ? 1.663 -10.739 -9.811 1.00 97.38 94 GLY A O 1
ATOM 621 N N . ALA A 1 95 ? 3.471 -9.404 -9.987 1.00 96.88 95 ALA A N 1
ATOM 622 C CA . ALA A 1 95 ? 4.271 -10.096 -8.979 1.00 96.88 95 ALA A CA 1
ATOM 623 C C . ALA A 1 95 ? 3.614 -10.032 -7.589 1.00 96.88 95 ALA A C 1
ATOM 625 O O . ALA A 1 95 ? 2.968 -9.034 -7.247 1.00 96.88 95 ALA A O 1
ATOM 626 N N . GLY A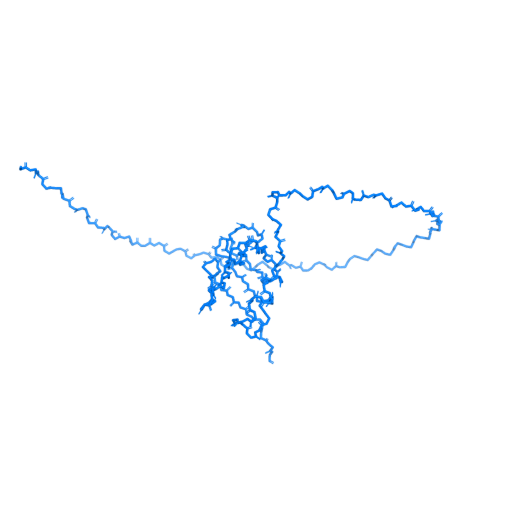 1 96 ? 3.752 -11.115 -6.819 1.00 95.62 96 GLY A N 1
ATOM 627 C CA . GLY A 1 96 ? 3.167 -11.263 -5.488 1.00 95.62 96 GLY A CA 1
ATOM 628 C C . GLY A 1 96 ? 4.236 -11.510 -4.432 1.00 95.62 96 GLY A C 1
ATOM 629 O O . GLY A 1 96 ? 5.000 -12.461 -4.571 1.00 95.62 96 GLY A O 1
ATOM 630 N N . TRP A 1 97 ? 4.280 -10.679 -3.390 1.00 92.62 97 TRP A N 1
ATOM 631 C CA . TRP A 1 97 ? 5.305 -10.734 -2.340 1.00 92.62 97 TRP A CA 1
ATOM 632 C C . TRP A 1 97 ? 4.750 -10.268 -0.989 1.00 92.62 97 TRP A C 1
ATOM 634 O O . TRP A 1 97 ? 3.787 -9.495 -0.981 1.00 92.62 97 TRP A O 1
ATOM 644 N N . PRO A 1 98 ? 5.366 -10.667 0.142 1.00 96.75 98 PRO A N 1
ATOM 645 C CA . PRO A 1 98 ? 5.109 -10.027 1.426 1.00 96.75 98 PRO A CA 1
ATOM 646 C C . PRO A 1 98 ? 5.354 -8.519 1.348 1.00 96.75 98 PRO A C 1
ATOM 648 O O . PRO A 1 98 ? 6.305 -8.083 0.685 1.00 96.75 98 PRO A O 1
ATOM 651 N N . LEU A 1 99 ? 4.543 -7.727 2.052 1.00 96.31 99 LEU A N 1
ATOM 652 C CA . LEU A 1 99 ? 4.720 -6.277 2.119 1.00 96.31 99 LEU A CA 1
ATOM 653 C C . LEU A 1 99 ? 6.104 -5.905 2.644 1.00 96.31 99 LEU A C 1
ATOM 655 O O . LEU A 1 99 ? 6.661 -4.933 2.145 1.00 96.31 99 LEU A O 1
ATOM 659 N N . ALA A 1 100 ? 6.698 -6.728 3.518 1.00 97.19 100 ALA A N 1
ATOM 660 C CA . ALA A 1 100 ? 8.082 -6.624 3.989 1.00 97.19 100 ALA A CA 1
ATOM 661 C C . ALA A 1 100 ? 9.130 -6.413 2.874 1.00 97.19 100 ALA A C 1
ATOM 663 O O . ALA A 1 100 ? 10.205 -5.878 3.119 1.00 97.19 100 ALA A O 1
ATOM 664 N N . ARG A 1 101 ? 8.843 -6.823 1.631 1.00 96.81 101 ARG A N 1
ATOM 665 C CA . ARG A 1 101 ? 9.779 -6.727 0.499 1.00 96.81 101 ARG A CA 1
ATOM 666 C C . ARG A 1 101 ? 9.641 -5.436 -0.320 1.00 96.81 101 ARG A C 1
ATOM 668 O O . ARG A 1 101 ? 10.382 -5.245 -1.286 1.00 96.81 101 ARG A O 1
ATOM 675 N N . LEU A 1 102 ? 8.670 -4.578 -0.014 1.00 97.00 102 LEU A N 1
ATOM 676 C CA . LEU A 1 102 ? 8.485 -3.325 -0.746 1.00 97.00 102 LEU A CA 1
ATOM 677 C C . LEU A 1 102 ? 9.635 -2.345 -0.485 1.00 97.00 102 LEU A C 1
ATOM 679 O O . LEU A 1 102 ? 10.245 -2.359 0.577 1.00 97.00 102 LEU A O 1
ATOM 683 N N . ARG A 1 103 ? 9.905 -1.468 -1.458 1.00 96.38 103 ARG A N 1
ATOM 684 C CA . ARG A 1 103 ? 10.813 -0.325 -1.278 1.00 96.38 103 ARG A CA 1
ATOM 685 C C . ARG A 1 103 ? 10.023 0.837 -0.691 1.00 96.38 103 ARG A C 1
ATOM 687 O O . ARG A 1 103 ? 9.157 1.379 -1.383 1.00 96.38 103 ARG A O 1
ATOM 694 N N . VAL A 1 104 ? 10.285 1.201 0.557 1.00 96.69 104 VAL A N 1
ATOM 695 C CA . VAL A 1 104 ? 9.548 2.233 1.293 1.00 96.69 104 VAL A CA 1
ATOM 696 C C . VAL A 1 104 ? 10.336 3.531 1.310 1.00 96.69 104 VAL A C 1
ATOM 698 O O . VAL A 1 104 ? 11.504 3.572 1.675 1.00 96.69 104 VAL A O 1
ATOM 701 N N . TYR A 1 105 ? 9.672 4.609 0.917 1.00 94.94 105 TYR A N 1
ATOM 702 C CA . TYR A 1 105 ? 10.208 5.959 0.949 1.00 94.94 105 TYR A CA 1
ATOM 703 C C . TYR A 1 105 ? 9.461 6.739 2.028 1.00 94.94 105 TYR A C 1
ATOM 705 O O . TYR A 1 105 ? 8.283 7.062 1.854 1.00 94.94 105 TYR A O 1
ATOM 713 N N . SER A 1 106 ? 10.155 7.014 3.131 1.00 90.31 106 SER A N 1
ATOM 714 C CA . SER A 1 106 ? 9.597 7.612 4.355 1.00 90.31 106 SER A CA 1
ATOM 715 C C . SER A 1 106 ? 9.869 9.119 4.477 1.00 90.31 106 SER A C 1
ATOM 717 O O . SER A 1 106 ? 9.371 9.772 5.385 1.00 90.31 106 SER A O 1
ATOM 719 N N . HIS A 1 107 ? 10.643 9.698 3.552 1.00 79.44 107 HIS A N 1
ATOM 720 C CA . HIS A 1 107 ? 11.035 11.118 3.556 1.00 79.44 107 HIS A CA 1
ATOM 721 C C . HIS A 1 107 ? 10.044 12.055 2.835 1.00 79.44 107 HIS A C 1
ATOM 723 O O . HIS A 1 107 ? 10.387 13.181 2.479 1.00 79.44 107 HIS A O 1
ATOM 729 N N . ALA A 1 108 ? 8.823 11.591 2.576 1.00 66.06 108 ALA A N 1
ATOM 730 C CA . ALA A 1 108 ? 7.721 12.380 2.025 1.00 66.06 108 ALA A CA 1
ATOM 731 C C . ALA A 1 108 ? 6.747 12.756 3.168 1.00 66.06 108 ALA A C 1
ATOM 733 O O . ALA A 1 108 ? 6.936 12.279 4.285 1.00 66.06 108 ALA A O 1
ATOM 734 N N . PRO A 1 109 ? 5.693 13.572 2.951 1.00 79.38 109 PRO A N 1
ATOM 735 C CA . PRO A 1 109 ? 4.624 13.789 3.944 1.00 79.38 109 PRO A CA 1
ATOM 736 C C . PRO A 1 109 ? 3.759 12.525 4.195 1.00 79.38 109 PRO A C 1
ATOM 738 O O . PRO A 1 109 ? 2.535 12.588 4.234 1.00 79.38 109 PRO A O 1
ATOM 741 N N . GLY A 1 110 ? 4.390 11.355 4.296 1.00 91.56 110 GLY A N 1
ATOM 742 C CA . GLY A 1 110 ? 3.814 10.024 4.411 1.00 91.56 110 GLY A CA 1
ATOM 743 C C . GLY A 1 110 ? 4.795 8.951 3.923 1.00 91.56 110 GLY A C 1
ATOM 744 O O . GLY A 1 110 ? 5.895 9.252 3.457 1.00 91.56 110 GLY A O 1
ATOM 745 N N . HIS A 1 111 ? 4.365 7.693 3.972 1.00 95.75 111 HIS A N 1
ATOM 746 C CA . HIS A 1 111 ? 5.111 6.559 3.434 1.00 95.75 111 HIS A CA 1
ATOM 747 C C . HIS A 1 111 ? 4.620 6.212 2.033 1.00 95.75 111 HIS A C 1
ATOM 749 O O . HIS A 1 111 ? 3.423 6.030 1.797 1.00 95.75 111 HIS A O 1
ATOM 755 N N . VAL A 1 112 ? 5.551 6.070 1.093 1.00 96.38 112 VAL A N 1
ATOM 756 C CA . VAL A 1 112 ? 5.261 5.583 -0.259 1.00 96.38 112 VAL A CA 1
ATOM 757 C C . VAL A 1 112 ? 5.992 4.270 -0.466 1.00 96.38 112 VAL A C 1
ATOM 759 O O . VAL A 1 112 ? 7.216 4.242 -0.463 1.00 96.38 112 VAL A O 1
ATOM 762 N N . ALA A 1 113 ? 5.253 3.188 -0.690 1.00 96.56 113 ALA A N 1
ATOM 763 C CA . ALA A 1 113 ? 5.826 1.872 -0.927 1.00 96.56 113 ALA A CA 1
ATOM 764 C C . ALA A 1 113 ? 5.755 1.515 -2.415 1.00 96.56 113 ALA A C 1
ATOM 766 O O . ALA A 1 113 ? 4.698 1.622 -3.049 1.00 96.56 113 ALA A O 1
ATOM 767 N N . ARG A 1 114 ? 6.881 1.089 -2.989 1.00 96.75 114 ARG A N 1
ATOM 768 C CA . ARG A 1 114 ? 7.010 0.716 -4.401 1.00 96.75 114 ARG A CA 1
ATOM 769 C C . ARG A 1 114 ? 7.320 -0.761 -4.574 1.00 96.75 114 ARG A C 1
ATOM 771 O O . ARG A 1 114 ? 7.984 -1.387 -3.750 1.00 96.75 114 ARG A O 1
ATOM 778 N N . CYS A 1 115 ? 6.849 -1.295 -5.694 1.00 97.25 115 CYS A N 1
ATOM 779 C CA . CYS A 1 115 ? 7.147 -2.641 -6.145 1.00 97.25 115 CYS A CA 1
ATOM 780 C C . CYS A 1 115 ? 8.658 -2.782 -6.382 1.00 97.25 115 CYS A C 1
ATOM 782 O O . CYS A 1 115 ? 9.203 -1.987 -7.150 1.00 97.25 115 CYS A O 1
ATOM 784 N N . PRO A 1 116 ? 9.330 -3.788 -5.800 1.00 96.19 116 PRO A N 1
ATOM 785 C CA . PRO A 1 116 ? 10.760 -3.991 -6.018 1.00 96.19 116 PRO A CA 1
ATOM 786 C C . PRO A 1 116 ? 11.096 -4.415 -7.460 1.00 96.19 116 PRO A C 1
ATOM 788 O O . PRO A 1 116 ? 12.235 -4.238 -7.893 1.00 96.19 116 PRO A O 1
ATOM 791 N N . ASP A 1 117 ? 10.118 -4.940 -8.206 1.00 96.44 117 ASP A N 1
ATOM 792 C CA . ASP A 1 117 ? 10.325 -5.461 -9.562 1.00 96.44 117 ASP A CA 1
ATOM 793 C C . ASP A 1 117 ? 10.092 -4.414 -10.661 1.00 96.44 117 ASP A C 1
ATOM 795 O O . ASP A 1 117 ? 10.733 -4.468 -11.705 1.00 96.44 117 ASP A O 1
ATOM 799 N N . CYS A 1 118 ? 9.153 -3.479 -10.465 1.00 97.00 118 CYS A N 1
ATOM 800 C CA . CYS A 1 118 ? 8.747 -2.538 -11.520 1.00 97.00 118 CYS A CA 1
ATOM 801 C C . CYS A 1 118 ? 8.527 -1.090 -11.046 1.00 97.00 118 CYS A C 1
ATOM 803 O O . CYS A 1 118 ? 7.917 -0.300 -11.766 1.00 97.00 118 CYS A O 1
ATOM 805 N N . ASP A 1 119 ? 8.914 -0.761 -9.810 1.00 96.12 119 ASP A N 1
ATOM 806 C CA . ASP A 1 119 ? 8.839 0.569 -9.177 1.00 96.12 119 ASP A CA 1
ATOM 807 C C . ASP A 1 119 ? 7.455 1.241 -9.135 1.00 96.12 119 ASP A C 1
ATOM 809 O O . ASP A 1 119 ? 7.312 2.402 -8.722 1.00 96.12 119 ASP A O 1
ATOM 813 N N . ARG A 1 120 ? 6.393 0.514 -9.503 1.00 97.44 120 ARG A N 1
ATOM 814 C CA . ARG A 1 120 ? 5.012 0.979 -9.367 1.00 97.44 120 ARG A CA 1
ATOM 815 C C . ARG A 1 120 ? 4.719 1.257 -7.900 1.00 97.44 120 ARG A C 1
ATOM 817 O O . ARG A 1 120 ? 5.053 0.447 -7.043 1.00 97.44 120 ARG A O 1
ATOM 824 N N . VAL A 1 121 ? 4.070 2.384 -7.619 1.00 97.06 121 VAL A N 1
ATOM 825 C CA . VAL A 1 121 ? 3.577 2.682 -6.272 1.00 97.06 121 VAL A CA 1
ATOM 826 C C . VAL A 1 121 ? 2.488 1.674 -5.930 1.00 97.06 121 VAL A C 1
ATOM 828 O O . VA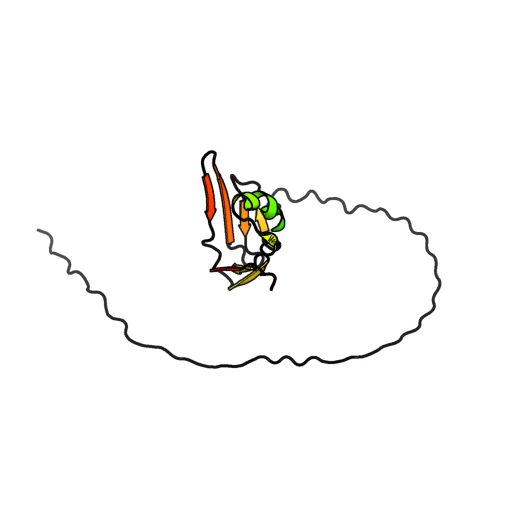L A 1 121 ? 1.477 1.632 -6.624 1.00 97.06 121 VAL A O 1
ATOM 831 N N . ILE A 1 122 ? 2.730 0.865 -4.905 1.00 97.75 122 ILE A N 1
ATOM 832 C CA . ILE A 1 122 ? 1.851 -0.207 -4.426 1.00 97.75 122 ILE A CA 1
ATOM 833 C C . ILE A 1 122 ? 0.905 0.327 -3.355 1.00 97.75 122 ILE A C 1
ATOM 835 O O . ILE A 1 122 ? -0.298 0.071 -3.413 1.00 97.75 122 ILE A O 1
ATOM 839 N N . LEU A 1 123 ? 1.454 1.115 -2.430 1.00 96.12 123 LEU A N 1
ATOM 840 C CA . LEU A 1 123 ? 0.749 1.658 -1.278 1.00 96.12 123 LEU A CA 1
ATOM 841 C C . LEU A 1 123 ? 1.230 3.079 -0.980 1.00 96.12 123 LEU A C 1
ATOM 843 O O . LEU A 1 123 ? 2.409 3.398 -1.168 1.00 96.12 123 LEU A O 1
ATOM 847 N N . ARG A 1 124 ? 0.320 3.926 -0.495 1.00 96.62 124 ARG A N 1
ATOM 848 C CA . ARG A 1 124 ? 0.657 5.203 0.148 1.00 96.62 124 ARG A CA 1
ATOM 849 C C . ARG A 1 124 ? -0.056 5.283 1.484 1.00 96.62 124 ARG A C 1
ATOM 851 O O . ARG A 1 124 ? -1.256 5.027 1.537 1.00 96.62 124 ARG A O 1
ATOM 858 N N . LEU A 1 125 ? 0.671 5.665 2.521 1.00 96.19 125 LEU A N 1
ATOM 859 C CA . LEU A 1 125 ? 0.123 5.915 3.843 1.00 96.19 125 LEU A CA 1
ATOM 860 C C . LEU A 1 125 ? 0.423 7.356 4.230 1.00 96.19 125 LEU A C 1
ATOM 862 O O . LEU A 1 125 ? 1.582 7.762 4.249 1.00 96.19 125 LEU A O 1
ATOM 866 N N . VAL A 1 126 ? -0.617 8.125 4.518 1.00 95.50 126 VAL A N 1
ATOM 867 C CA . VAL A 1 126 ? -0.504 9.528 4.919 1.00 95.50 126 VAL A CA 1
ATOM 868 C C . VAL A 1 126 ? -1.325 9.733 6.179 1.00 95.50 126 VAL A C 1
ATOM 870 O O . VAL A 1 126 ? -2.524 9.459 6.177 1.00 95.50 126 VAL A O 1
ATOM 873 N N . ALA A 1 127 ? -0.686 10.232 7.231 1.00 92.38 127 ALA A N 1
ATOM 874 C CA . ALA A 1 127 ? -1.358 10.678 8.441 1.00 92.38 127 ALA A CA 1
ATOM 875 C C . ALA A 1 127 ? -1.568 12.199 8.379 1.00 92.38 127 ALA A C 1
ATOM 877 O O . ALA A 1 127 ? -0.630 12.954 8.117 1.00 92.38 127 ALA A O 1
ATOM 878 N N . THR A 1 128 ? -2.796 12.648 8.613 1.00 91.31 128 THR A N 1
ATOM 879 C CA . THR A 1 128 ? -3.155 14.044 8.894 1.00 91.31 128 THR A CA 1
ATOM 880 C C . THR A 1 128 ? -3.617 14.146 10.351 1.00 91.31 128 THR A C 1
ATOM 882 O O . THR A 1 128 ? -3.857 13.118 10.984 1.00 91.31 128 THR A O 1
ATOM 885 N N . PRO A 1 129 ? -3.781 15.356 10.916 1.00 93.06 129 PRO A N 1
ATOM 886 C CA . PRO A 1 129 ? -4.264 15.497 12.291 1.00 93.06 129 PRO A CA 1
ATOM 887 C C . PRO A 1 129 ? -5.631 14.844 12.566 1.00 93.06 129 PRO A C 1
ATOM 889 O O . PRO A 1 129 ? -5.929 14.523 13.710 1.00 93.06 129 PRO A O 1
ATOM 892 N N . ASP A 1 130 ? -6.469 14.673 11.541 1.00 95.50 130 ASP A N 1
ATOM 893 C CA . ASP A 1 130 ? -7.845 14.179 11.649 1.00 95.50 130 ASP A CA 1
ATOM 894 C C . ASP A 1 130 ? -8.089 12.827 10.956 1.00 95.50 130 ASP A C 1
ATOM 896 O O . ASP A 1 130 ? -9.171 12.256 11.107 1.00 95.50 130 ASP A O 1
ATOM 900 N N . ARG A 1 131 ? -7.139 12.320 10.153 1.00 93.81 131 ARG A N 1
ATOM 901 C CA . ARG A 1 131 ? -7.334 11.125 9.315 1.00 93.81 131 ARG A CA 1
ATOM 902 C C . ARG A 1 131 ? -6.048 10.347 9.097 1.00 93.81 131 ARG A C 1
ATOM 904 O O . ARG A 1 131 ? -4.968 10.909 8.955 1.00 93.81 131 ARG A O 1
ATOM 911 N N . LEU A 1 132 ? -6.214 9.046 8.899 1.00 93.62 132 LEU A N 1
ATOM 912 C CA . LEU A 1 132 ? -5.190 8.179 8.339 1.00 93.62 132 LEU A CA 1
ATOM 913 C C . LEU A 1 132 ? 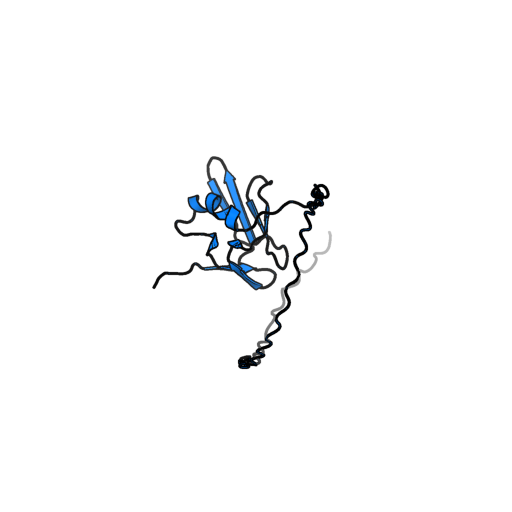-5.672 7.672 6.977 1.00 93.62 132 LEU A C 1
ATOM 915 O O . LEU A 1 132 ? -6.740 7.071 6.864 1.00 93.62 132 LEU A O 1
ATOM 919 N N . VAL A 1 133 ? -4.915 7.974 5.924 1.00 95.94 133 VAL A N 1
ATOM 920 C CA . VAL A 1 133 ? -5.270 7.649 4.540 1.00 95.94 133 VAL A CA 1
ATOM 921 C C . VAL A 1 133 ? -4.349 6.557 4.028 1.00 95.94 133 VAL A C 1
ATOM 923 O O . VAL A 1 133 ? -3.151 6.776 3.851 1.00 95.94 133 VAL A O 1
ATOM 926 N N . LEU A 1 134 ? -4.939 5.400 3.735 1.00 96.38 134 LEU A N 1
ATOM 927 C CA . LEU A 1 134 ? -4.280 4.272 3.095 1.00 96.38 134 LEU A CA 1
ATOM 928 C C . LEU A 1 134 ? -4.776 4.126 1.648 1.00 96.38 134 LEU A C 1
ATOM 930 O O . LEU A 1 134 ? -5.912 3.727 1.403 1.00 96.38 134 LEU A O 1
ATOM 934 N N . ASP A 1 135 ? -3.919 4.450 0.680 1.00 96.19 135 ASP A N 1
ATOM 935 C CA . ASP A 1 135 ? -4.172 4.258 -0.753 1.00 96.19 135 ASP A CA 1
ATOM 936 C C . ASP A 1 135 ? -3.537 2.947 -1.227 1.00 96.19 135 ASP A C 1
ATOM 938 O O . ASP A 1 135 ? -2.321 2.775 -1.133 1.00 96.19 135 ASP A O 1
ATOM 942 N N . LEU A 1 136 ? -4.358 2.050 -1.777 1.00 96.56 136 LEU A N 1
ATOM 943 C CA . LEU A 1 136 ? -3.961 0.734 -2.285 1.00 96.56 136 LEU A CA 1
ATOM 944 C C . LEU A 1 136 ? -4.201 0.572 -3.791 1.00 96.56 136 LEU A C 1
ATOM 946 O O . LEU A 1 136 ? -4.179 -0.548 -4.288 1.00 96.56 136 LEU A O 1
ATOM 950 N N . ARG A 1 137 ? -4.400 1.652 -4.559 1.00 97.50 137 ARG A N 1
ATOM 951 C CA . ARG A 1 137 ? -4.686 1.565 -6.011 1.00 97.50 137 ARG A CA 1
ATOM 952 C C . ARG A 1 137 ? -3.619 0.825 -6.826 1.00 97.50 137 ARG A C 1
ATOM 954 O O . ARG A 1 137 ? -3.900 0.356 -7.924 1.00 97.50 137 ARG A O 1
ATOM 961 N N . GLY A 1 138 ? -2.392 0.733 -6.314 1.00 97.69 138 GLY A N 1
ATOM 962 C CA . GLY A 1 138 ? -1.306 -0.041 -6.919 1.00 97.69 138 GLY A CA 1
ATOM 963 C C . GLY A 1 138 ? -1.346 -1.542 -6.635 1.00 97.69 138 GLY A C 1
ATOM 964 O O . GLY A 1 138 ? -0.585 -2.295 -7.250 1.00 97.69 138 GLY A O 1
ATOM 965 N N . THR A 1 139 ? -2.231 -1.970 -5.741 1.00 97.69 139 THR A N 1
ATOM 966 C CA . THR A 1 139 ? -2.343 -3.324 -5.209 1.00 97.69 139 THR A CA 1
ATOM 967 C C . THR A 1 139 ? -3.631 -3.972 -5.708 1.00 97.69 139 THR A C 1
ATOM 969 O O . THR A 1 139 ? -4.711 -3.418 -5.550 1.00 97.69 139 THR A O 1
ATOM 972 N N . VAL A 1 140 ? -3.530 -5.161 -6.306 1.00 97.25 140 VAL A N 1
ATOM 973 C CA . VAL A 1 140 ? -4.703 -5.940 -6.741 1.00 97.25 140 VAL A CA 1
ATOM 974 C C . VAL A 1 140 ? -5.472 -6.458 -5.526 1.00 97.25 140 VAL A C 1
ATOM 976 O O . VAL A 1 140 ? -6.692 -6.361 -5.474 1.00 97.25 140 VAL A O 1
ATOM 979 N N . ALA A 1 141 ? -4.747 -7.018 -4.558 1.00 94.31 141 ALA A N 1
ATOM 980 C CA . ALA A 1 141 ? -5.281 -7.500 -3.293 1.00 94.31 141 ALA A CA 1
ATOM 981 C C . ALA A 1 141 ? -4.172 -7.555 -2.235 1.00 94.31 141 ALA A C 1
ATOM 983 O O . ALA A 1 141 ? -2.998 -7.742 -2.578 1.00 94.31 141 ALA A O 1
ATOM 984 N N . LEU A 1 142 ? -4.575 -7.430 -0.969 1.00 94.62 142 LEU A N 1
ATOM 985 C CA . LEU A 1 142 ? -3.789 -7.824 0.196 1.00 94.62 142 LEU A CA 1
ATOM 986 C C . LEU A 1 142 ? -4.433 -9.065 0.806 1.00 94.62 142 LEU A C 1
ATOM 988 O O . LEU A 1 142 ? -5.641 -9.085 1.041 1.00 94.62 142 LEU A O 1
ATOM 992 N N . SER A 1 143 ? -3.633 -10.089 1.067 1.00 95.38 143 SER A N 1
ATOM 993 C CA . SER A 1 143 ? -4.074 -11.289 1.777 1.00 95.38 143 SER A CA 1
ATOM 994 C C . SER A 1 143 ? -3.167 -11.553 2.964 1.00 95.38 143 SER A C 1
ATOM 996 O O . SER A 1 143 ? -1.950 -11.429 2.845 1.00 95.38 143 SER A O 1
ATOM 998 N N . PHE A 1 144 ? -3.756 -11.969 4.077 1.00 95.12 144 PHE A N 1
ATOM 999 C CA . PHE A 1 144 ? -3.041 -12.264 5.311 1.00 95.12 144 PHE A CA 1
ATOM 1000 C C . PHE A 1 144 ? -3.070 -13.770 5.576 1.00 95.12 144 PHE A C 1
ATOM 1002 O O . PHE A 1 144 ? -4.103 -14.403 5.320 1.00 95.12 144 PHE A O 1
ATOM 1009 N N . PRO A 1 145 ? -1.970 -14.355 6.077 1.00 90.12 145 PRO A N 1
ATOM 1010 C CA . PRO A 1 145 ? -2.007 -15.718 6.572 1.00 90.12 145 PRO A CA 1
ATOM 1011 C C . PRO A 1 145 ? -3.003 -15.805 7.732 1.00 90.12 145 PRO A C 1
ATOM 1013 O O . PRO A 1 145 ? -3.076 -14.915 8.578 1.00 90.12 145 PRO A O 1
ATOM 1016 N N . ARG A 1 146 ? -3.790 -16.879 7.755 1.00 88.12 146 ARG A N 1
ATOM 1017 C CA . ARG A 1 146 ? -4.661 -17.212 8.881 1.00 88.12 146 ARG A CA 1
ATOM 1018 C C . ARG A 1 146 ? -4.071 -18.420 9.580 1.00 88.12 146 ARG A C 1
ATOM 1020 O O . ARG A 1 146 ? -3.733 -19.396 8.911 1.00 88.12 146 ARG A O 1
ATOM 1027 N N . GLU A 1 147 ? -3.950 -18.339 10.897 1.00 76.44 147 GLU A N 1
ATOM 1028 C CA . GLU A 1 147 ? -3.708 -19.529 11.702 1.00 76.44 147 GLU A CA 1
ATOM 1029 C C . GLU A 1 147 ? -4.958 -20.432 11.601 1.00 76.44 147 GLU A C 1
ATOM 1031 O O . GLU A 1 147 ? -6.076 -19.894 11.591 1.00 76.44 147 GLU A O 1
ATOM 1036 N N . PRO A 1 148 ? -4.785 -21.746 11.373 1.00 64.56 148 PRO A N 1
ATOM 1037 C CA . PRO A 1 148 ? -5.893 -22.680 11.183 1.00 64.56 148 PRO A CA 1
ATOM 1038 C C . PRO A 1 148 ? -6.745 -22.884 12.439 1.00 64.56 148 PRO A C 1
ATOM 1040 O O . PRO A 1 148 ? -6.200 -22.802 13.561 1.00 64.56 148 PRO A O 1
#

pLDDT: mean 74.18, std 23.97, range [34.38, 98.31]

Radius of gyration: 27.07 Å; chains: 1; bounding box: 74×68×55 Å

Foldseek 3Di:
DDDDDDDDDDDDDDDDDDDDDDDDPPDDDDDDDDDDDDDDDDDDDDDDDDDDPPPPPPPPPPLQWDFLQVCQVVCVVPDVDRQQQKWWAFPPPRDIDRSRHWGWRQPPQWIFTADPVPRQGQWTWHDDPVDIDIDGPRTPDIDHDDDD

Secondary structure (DSSP, 8-state):
-PPPPPPPPPPP-----------------------------------------------TTS-PPBPGGGGHHHHTTT-SS-GGGPEEEETTT--EEEGGGSEEEEEESEEEEE-TTT--EEEEEEE-SS-EEEE-TTEEEEE-----